Protein AF-A0A1S6XR25-F1 (afdb_monomer)

pLDDT: mean 90.06, std 11.5, range [40.41, 98.5]

Secondary structure (DSSP, 8-state):
-----------HHHHHHHHTT--HHHHHHHHHHHHHHHHHTS-B---HHHHHHHTTS-HHHHHHHHHHHHHTTSSEE-TTS-EE-HHHHHHHHHHHHHHHHHHHHHHHHHHHHHHHHH-

Mean predicted aligned error: 5.85 Å

Structure (mmCIF, N/CA/C/O backbone):
data_AF-A0A1S6XR25-F1
#
_entry.id   AF-A0A1S6XR25-F1
#
loop_
_atom_site.group_PDB
_atom_site.id
_atom_site.type_symbol
_atom_site.label_atom_id
_atom_site.label_alt_id
_atom_site.label_comp_id
_atom_site.label_asym_id
_atom_site.label_entity_id
_atom_site.label_seq_id
_atom_site.pdbx_PDB_ins_code
_atom_site.Cartn_x
_atom_site.Cartn_y
_atom_site.Cartn_z
_atom_site.occupancy
_atom_site.B_iso_or_equiv
_atom_site.auth_seq_id
_atom_site.auth_comp_id
_atom_site.auth_asym_id
_atom_site.auth_atom_id
_atom_site.pdbx_PDB_model_num
ATOM 1 N N . MET A 1 1 ? 24.854 0.649 -5.030 1.00 40.41 1 MET A N 1
ATOM 2 C CA . MET A 1 1 ? 23.405 0.442 -5.250 1.00 40.41 1 MET A CA 1
ATOM 3 C C . MET A 1 1 ? 22.888 1.649 -6.015 1.00 40.41 1 MET A C 1
ATOM 5 O O . MET A 1 1 ? 23.122 2.760 -5.558 1.00 40.41 1 MET A O 1
ATOM 9 N N . SER A 1 2 ? 22.329 1.473 -7.216 1.00 41.22 2 SER A N 1
ATOM 10 C CA . SER A 1 2 ? 21.870 2.601 -8.041 1.00 41.22 2 SER A CA 1
ATOM 11 C C . SER A 1 2 ? 20.763 3.357 -7.301 1.00 41.22 2 SER A C 1
ATOM 13 O O . SER A 1 2 ? 19.699 2.804 -7.061 1.00 41.22 2 SER A O 1
ATOM 15 N N . THR A 1 3 ? 21.016 4.612 -6.933 1.00 47.88 3 THR A N 1
ATOM 16 C CA . THR A 1 3 ? 20.097 5.551 -6.258 1.00 47.88 3 THR A CA 1
ATOM 17 C C . THR A 1 3 ? 18.991 6.072 -7.183 1.00 47.88 3 THR A C 1
ATOM 19 O O . THR A 1 3 ? 18.503 7.191 -7.030 1.00 47.88 3 THR A O 1
ATOM 22 N N . LYS A 1 4 ? 18.606 5.292 -8.195 1.00 57.53 4 LYS A N 1
ATOM 23 C CA . LYS A 1 4 ? 17.537 5.673 -9.109 1.00 57.53 4 LYS A CA 1
ATOM 24 C C . LYS A 1 4 ? 16.221 5.320 -8.438 1.00 57.53 4 LYS A C 1
ATOM 26 O O . LYS A 1 4 ? 15.892 4.145 -8.316 1.00 57.53 4 LYS A O 1
ATOM 31 N N . LEU A 1 5 ? 15.498 6.346 -7.989 1.00 59.31 5 LEU A N 1
ATOM 32 C CA . LEU A 1 5 ? 14.095 6.205 -7.611 1.00 59.31 5 LEU A CA 1
ATOM 33 C C . LEU A 1 5 ? 13.378 5.434 -8.731 1.00 59.31 5 LEU A C 1
ATOM 35 O O . LEU A 1 5 ? 13.564 5.796 -9.901 1.00 59.31 5 LEU A O 1
ATOM 39 N N . PRO A 1 6 ? 12.619 4.371 -8.413 1.00 62.56 6 PRO A N 1
ATOM 40 C CA . PRO A 1 6 ? 11.891 3.637 -9.433 1.00 62.56 6 PRO A CA 1
ATOM 41 C C . PRO A 1 6 ? 10.959 4.619 -10.145 1.00 62.56 6 PRO A C 1
ATOM 43 O O . PRO A 1 6 ? 10.193 5.348 -9.515 1.00 62.56 6 PRO A O 1
ATOM 46 N N . TRP A 1 7 ? 11.075 4.698 -11.470 1.00 67.88 7 TRP A N 1
ATOM 47 C CA . TRP A 1 7 ? 10.094 5.423 -12.264 1.00 67.88 7 TRP A CA 1
ATOM 48 C C . TRP A 1 7 ? 8.835 4.570 -12.287 1.00 67.88 7 TRP A C 1
ATOM 50 O O . TRP A 1 7 ? 8.868 3.457 -12.803 1.00 67.88 7 TRP A O 1
ATOM 60 N N . VAL A 1 8 ? 7.756 5.076 -11.699 1.00 69.25 8 VAL A N 1
ATOM 61 C CA . VAL A 1 8 ? 6.496 4.346 -11.582 1.00 69.25 8 VAL A CA 1
ATOM 62 C C . VAL A 1 8 ? 5.429 5.085 -12.379 1.00 69.25 8 VAL A C 1
ATOM 64 O O . VAL A 1 8 ? 5.257 6.296 -12.223 1.00 69.25 8 VAL A O 1
ATOM 67 N N . ARG A 1 9 ? 4.713 4.363 -13.246 1.00 72.94 9 ARG A N 1
ATOM 68 C CA . ARG A 1 9 ? 3.538 4.909 -13.933 1.00 72.94 9 ARG A CA 1
ATOM 69 C C . ARG A 1 9 ? 2.398 5.033 -12.928 1.00 72.94 9 ARG A C 1
ATOM 71 O O . ARG A 1 9 ? 2.122 4.099 -12.189 1.00 72.94 9 ARG A O 1
ATOM 78 N N . SER A 1 10 ? 1.753 6.192 -12.901 1.00 74.50 10 SER A N 1
ATOM 79 C CA . SER A 1 10 ? 0.563 6.434 -12.091 1.00 74.50 10 SER A CA 1
ATOM 80 C C . SER A 1 10 ? -0.499 7.020 -13.005 1.00 74.50 10 SER A C 1
ATOM 82 O O . SER A 1 10 ? -0.307 8.101 -13.568 1.00 74.50 10 SER A O 1
ATOM 84 N N . PHE A 1 11 ? -1.588 6.283 -13.194 1.00 82.88 11 PHE A N 1
ATOM 85 C CA . PHE A 1 11 ? -2.713 6.728 -14.001 1.00 82.88 11 PHE A CA 1
ATOM 86 C C . PHE A 1 11 ? -3.844 7.174 -13.069 1.00 82.88 11 PHE A C 1
ATOM 88 O O . PHE A 1 11 ? -4.300 6.389 -12.234 1.00 82.88 11 PHE A O 1
ATOM 95 N N . PRO A 1 12 ? -4.328 8.424 -13.186 1.00 84.81 12 PRO A N 1
ATOM 96 C CA . PRO A 1 12 ? -5.438 8.900 -12.363 1.00 84.81 12 PRO A CA 1
ATOM 97 C C . PRO A 1 12 ? -6.712 8.057 -12.510 1.00 84.81 12 PRO A C 1
ATOM 99 O O . PRO A 1 12 ? -7.459 7.917 -11.545 1.00 84.81 12 PRO A O 1
ATOM 102 N N . SER A 1 13 ? -6.942 7.477 -13.694 1.00 87.94 13 SER A N 1
ATOM 103 C CA . SER A 1 13 ? -8.051 6.554 -13.964 1.00 87.94 13 SER A CA 1
ATOM 104 C C . SER A 1 13 ? -8.033 5.339 -13.047 1.00 87.94 13 SER A C 1
ATOM 106 O O . SER A 1 13 ? -9.072 4.969 -12.510 1.00 87.94 13 SER A O 1
ATOM 108 N N . ASP A 1 14 ? -6.854 4.759 -12.840 1.00 88.06 14 ASP A N 1
ATOM 109 C CA . ASP A 1 14 ? -6.689 3.516 -12.091 1.00 88.06 14 ASP A CA 1
ATOM 110 C C . ASP A 1 14 ? -6.931 3.797 -10.613 1.00 88.06 14 ASP A C 1
ATOM 112 O O . ASP A 1 14 ? -7.732 3.128 -9.976 1.00 88.06 14 ASP A O 1
ATOM 116 N N . CYS A 1 15 ? -6.374 4.902 -10.104 1.00 86.19 15 CYS A N 1
ATOM 117 C CA . CYS A 1 15 ? -6.646 5.366 -8.747 1.00 86.19 15 CYS A CA 1
ATOM 118 C C . CYS A 1 15 ? -8.147 5.613 -8.509 1.00 86.19 15 CYS A C 1
ATOM 120 O O . CYS A 1 15 ? -8.684 5.203 -7.479 1.00 86.19 15 CYS A O 1
ATOM 122 N N . LEU A 1 16 ? -8.847 6.252 -9.453 1.00 91.38 16 LEU A N 1
ATOM 123 C CA . LEU A 1 16 ? -10.292 6.484 -9.350 1.00 91.38 16 LEU A CA 1
ATOM 124 C C . LEU A 1 16 ? -11.095 5.178 -9.377 1.00 91.38 16 LEU A C 1
ATOM 126 O O . LEU A 1 16 ? -12.028 5.026 -8.590 1.00 91.38 16 LEU A O 1
ATOM 130 N N . ALA A 1 17 ? -10.733 4.237 -10.249 1.00 92.75 17 ALA A N 1
ATOM 131 C CA . ALA A 1 17 ? -11.369 2.925 -10.313 1.00 92.75 17 ALA A CA 1
ATOM 132 C C . ALA A 1 17 ? -11.130 2.132 -9.018 1.00 92.75 17 ALA A C 1
ATOM 134 O O . A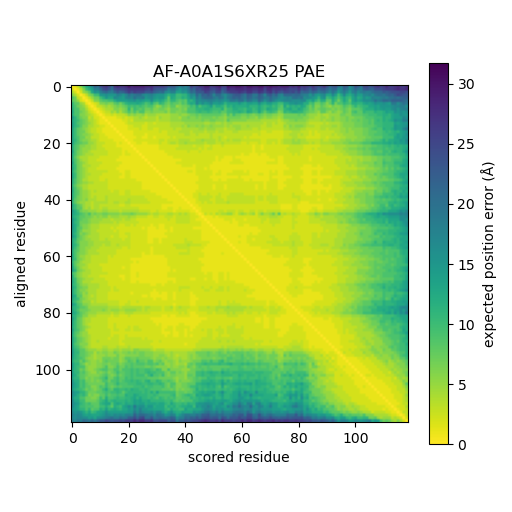LA A 1 17 ? -12.078 1.626 -8.416 1.00 92.75 17 ALA A O 1
ATOM 135 N N . ASP A 1 18 ? -9.887 2.111 -8.537 1.00 92.56 18 ASP A N 1
ATOM 136 C CA . ASP A 1 18 ? -9.467 1.374 -7.350 1.00 92.56 18 ASP A CA 1
ATOM 137 C C . ASP A 1 18 ? -10.090 1.903 -6.064 1.00 92.56 18 ASP A C 1
ATOM 139 O O . ASP A 1 18 ? -10.252 1.133 -5.117 1.00 92.56 18 ASP A O 1
ATOM 143 N N . THR A 1 19 ? -10.424 3.193 -6.017 1.00 95.38 19 THR A N 1
ATOM 144 C CA . THR A 1 19 ? -10.980 3.871 -4.836 1.00 95.38 19 THR A CA 1
ATOM 145 C C . THR A 1 19 ? -12.487 4.102 -4.916 1.00 95.38 19 THR A C 1
ATOM 147 O O . THR A 1 19 ? -13.087 4.623 -3.970 1.00 95.38 19 THR A O 1
ATOM 150 N N . SER A 1 20 ? -13.125 3.685 -6.011 1.00 94.88 20 SER A N 1
ATOM 151 C CA . SER A 1 20 ? -14.565 3.826 -6.205 1.00 94.88 20 SER A CA 1
ATOM 152 C C . SER A 1 20 ? -15.351 3.142 -5.080 1.00 94.88 20 SER A C 1
ATOM 154 O O . SER A 1 20 ? -15.083 2.002 -4.703 1.00 94.88 20 SER A O 1
ATOM 156 N N . GLY A 1 21 ? -16.315 3.860 -4.497 1.00 94.62 21 GLY A N 1
ATOM 157 C CA . GLY A 1 21 ? -17.145 3.369 -3.390 1.00 94.62 21 GLY A CA 1
ATOM 158 C C . GLY A 1 21 ? -16.472 3.356 -2.009 1.00 94.62 21 GLY A C 1
ATOM 159 O O . GLY A 1 21 ? -17.136 3.052 -1.014 1.00 94.62 21 GLY A O 1
ATOM 160 N N . MET A 1 22 ? -15.191 3.720 -1.901 1.00 97.31 22 MET A N 1
ATOM 161 C CA . MET A 1 22 ? -14.510 3.845 -0.611 1.00 97.31 22 MET A CA 1
ATOM 162 C C . MET A 1 22 ? -14.863 5.149 0.111 1.00 97.31 22 MET A C 1
ATOM 164 O O . MET A 1 22 ? -15.121 6.193 -0.485 1.00 97.31 22 MET A O 1
ATOM 168 N N . LYS A 1 23 ? -14.800 5.116 1.443 1.00 97.25 23 LYS A N 1
ATOM 169 C CA . LYS A 1 23 ? -14.873 6.319 2.284 1.00 97.25 23 LYS A CA 1
ATOM 170 C C . LYS A 1 23 ? -13.551 7.079 2.244 1.00 97.25 23 LYS A C 1
ATOM 172 O O . LYS A 1 23 ? -12.492 6.469 2.151 1.00 97.25 23 LYS A O 1
ATOM 177 N N . ALA A 1 24 ? -13.595 8.392 2.469 1.00 95.88 24 ALA A N 1
ATOM 178 C CA . ALA A 1 24 ? -12.412 9.259 2.427 1.00 95.88 24 ALA A CA 1
ATOM 179 C C . ALA A 1 24 ? -11.207 8.732 3.237 1.00 95.88 24 ALA A C 1
ATOM 181 O O . ALA A 1 24 ? -10.094 8.694 2.725 1.00 95.88 24 ALA A O 1
ATOM 182 N N . PHE A 1 25 ? -11.416 8.249 4.469 1.00 95.38 25 PHE A N 1
ATOM 183 C CA . PHE A 1 25 ? -10.320 7.712 5.291 1.00 95.38 25 PHE A CA 1
ATOM 184 C C . PHE A 1 25 ? -9.760 6.372 4.770 1.00 95.38 25 PHE A C 1
ATOM 186 O O . PHE A 1 25 ? -8.593 6.064 5.005 1.00 95.38 25 PHE A O 1
ATOM 193 N N . GLN A 1 26 ? -10.567 5.579 4.053 1.00 97.81 26 GLN A N 1
ATOM 194 C CA . GLN A 1 26 ? -10.117 4.348 3.392 1.00 97.81 26 GLN A CA 1
ATOM 195 C C . GLN A 1 26 ? -9.264 4.684 2.170 1.00 97.81 26 GLN A C 1
ATOM 197 O O . GLN A 1 26 ? -8.186 4.119 2.022 1.00 97.81 26 GLN A O 1
ATOM 202 N N . ILE A 1 27 ? -9.705 5.662 1.370 1.00 97.62 27 ILE A N 1
ATOM 203 C CA . ILE A 1 27 ? -8.951 6.195 0.228 1.00 97.62 27 ILE A CA 1
ATOM 204 C C . ILE A 1 27 ? -7.599 6.734 0.697 1.00 97.62 27 ILE A C 1
ATOM 206 O O . ILE A 1 27 ? -6.564 6.312 0.190 1.00 97.62 27 ILE A O 1
ATOM 210 N N . ALA A 1 28 ? -7.594 7.611 1.706 1.00 97.06 28 ALA A N 1
ATOM 211 C CA . ALA A 1 28 ? -6.366 8.187 2.249 1.00 97.06 28 ALA A CA 1
ATOM 212 C C . ALA A 1 28 ? -5.397 7.103 2.746 1.00 97.06 28 ALA A C 1
ATOM 214 O O . ALA A 1 28 ? -4.215 7.133 2.412 1.00 97.06 28 ALA A O 1
ATOM 215 N N . THR A 1 29 ? -5.906 6.108 3.479 1.00 98.00 29 THR A N 1
ATOM 216 C CA . THR A 1 29 ? -5.100 4.976 3.959 1.00 98.00 29 THR A CA 1
ATOM 217 C C . THR A 1 29 ? -4.511 4.174 2.799 1.00 98.00 29 THR A C 1
ATOM 219 O O . THR A 1 29 ? -3.305 3.946 2.768 1.00 98.00 29 THR A O 1
ATOM 222 N N . TYR A 1 30 ? -5.334 3.777 1.826 1.00 97.50 30 TYR A N 1
ATOM 223 C CA . TYR A 1 30 ? -4.902 2.993 0.669 1.00 97.50 30 TYR A CA 1
ATOM 224 C C . TYR A 1 30 ? -3.819 3.707 -0.137 1.00 97.50 30 TYR A C 1
ATOM 226 O O . TYR A 1 30 ? -2.758 3.141 -0.397 1.00 97.50 30 TYR A O 1
ATOM 234 N N . VAL A 1 31 ? -4.063 4.973 -0.473 1.00 95.06 31 VAL A N 1
ATOM 235 C CA . VAL A 1 31 ? -3.144 5.789 -1.262 1.00 95.06 31 VAL A CA 1
ATOM 236 C C . VAL A 1 31 ? -1.817 5.963 -0.522 1.00 95.06 31 VAL A C 1
ATOM 238 O O . VAL A 1 31 ? -0.767 5.721 -1.108 1.00 95.06 31 VAL A O 1
ATOM 241 N N . ILE A 1 32 ? -1.830 6.299 0.773 1.00 96.00 32 ILE A N 1
ATOM 242 C CA . ILE A 1 32 ? -0.600 6.442 1.571 1.00 96.00 32 ILE A CA 1
ATOM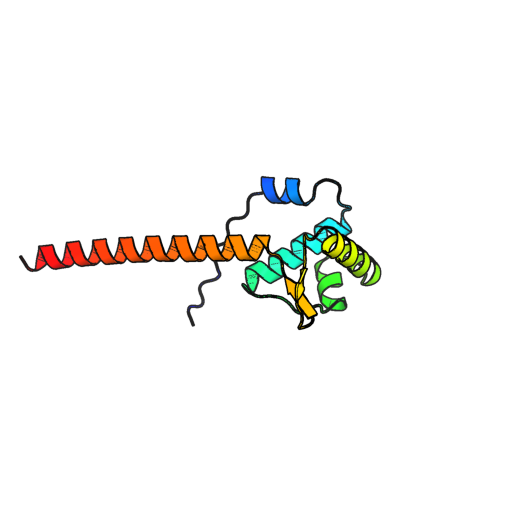 243 C C . ILE A 1 32 ? 0.207 5.143 1.619 1.00 96.00 32 ILE A C 1
ATOM 245 O O . ILE A 1 32 ? 1.417 5.179 1.392 1.00 96.00 32 ILE A O 1
ATOM 249 N N . LEU A 1 33 ? -0.441 3.998 1.858 1.00 97.25 33 LEU A N 1
ATOM 250 C CA . LEU A 1 33 ? 0.236 2.698 1.838 1.00 97.25 33 LEU A CA 1
ATOM 251 C C . LEU A 1 33 ? 0.900 2.446 0.478 1.00 97.25 33 LEU A C 1
ATOM 253 O O . LEU A 1 33 ? 2.082 2.104 0.431 1.00 97.25 33 LEU A O 1
ATOM 257 N N . GLN A 1 34 ? 0.183 2.707 -0.618 1.00 94.75 34 GLN A N 1
ATOM 258 C CA . GLN A 1 34 ? 0.730 2.580 -1.965 1.00 94.75 34 GLN A CA 1
ATOM 259 C C . GLN A 1 34 ? 1.944 3.488 -2.211 1.00 94.75 34 GLN A C 1
ATOM 261 O O . GLN A 1 34 ? 2.944 3.038 -2.769 1.00 94.75 34 GLN A O 1
ATOM 266 N N . TRP A 1 35 ? 1.902 4.752 -1.779 1.00 92.56 35 TRP A N 1
ATOM 267 C CA . TRP A 1 35 ? 3.040 5.669 -1.918 1.00 92.56 35 TRP A CA 1
ATOM 268 C C . TRP A 1 35 ? 4.274 5.180 -1.165 1.00 92.56 35 TRP A C 1
ATOM 270 O O . TRP A 1 35 ? 5.382 5.249 -1.699 1.00 92.56 35 TRP A O 1
ATOM 280 N N . HIS A 1 36 ? 4.097 4.669 0.055 1.00 93.88 36 HIS A N 1
ATOM 281 C CA . HIS A 1 36 ? 5.201 4.102 0.824 1.00 93.88 36 HIS A CA 1
ATOM 282 C C . HIS A 1 36 ? 5.816 2.892 0.114 1.00 93.88 36 HIS A C 1
ATOM 284 O O . HIS A 1 36 ? 7.034 2.853 -0.030 1.00 93.88 36 HIS A O 1
ATOM 290 N N . MET A 1 37 ? 4.984 1.977 -0.388 1.00 94.62 37 MET A N 1
ATOM 291 C CA . MET A 1 37 ? 5.405 0.779 -1.122 1.00 94.62 37 MET A CA 1
ATOM 292 C C . MET A 1 37 ? 6.120 1.105 -2.440 1.00 94.62 37 MET A C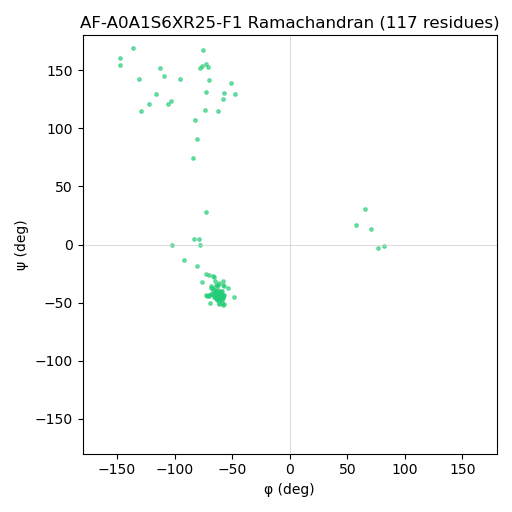 1
ATOM 294 O O . MET A 1 37 ? 7.162 0.527 -2.731 1.00 94.62 37 MET A O 1
ATOM 298 N N . ARG A 1 38 ? 5.620 2.071 -3.222 1.00 90.44 38 ARG A N 1
ATOM 299 C CA . ARG A 1 38 ? 6.283 2.536 -4.458 1.00 90.44 38 ARG A CA 1
ATOM 300 C C . ARG A 1 38 ? 7.620 3.205 -4.160 1.00 90.44 38 ARG A C 1
ATOM 302 O O . ARG A 1 38 ? 8.580 3.026 -4.902 1.00 90.44 38 ARG A O 1
ATOM 309 N N . ARG A 1 39 ? 7.687 3.988 -3.077 1.00 89.06 39 ARG A N 1
ATOM 310 C CA . ARG A 1 39 ? 8.907 4.690 -2.666 1.00 89.06 39 ARG A CA 1
ATOM 311 C C . ARG A 1 39 ? 9.994 3.727 -2.192 1.00 89.06 39 ARG A C 1
ATOM 313 O O . ARG A 1 39 ? 11.156 3.963 -2.511 1.00 89.06 39 ARG A O 1
ATOM 320 N N . SER A 1 40 ? 9.642 2.714 -1.399 1.00 89.81 40 SER A N 1
ATOM 321 C CA . SER A 1 40 ? 10.594 1.693 -0.940 1.00 89.81 40 SER A CA 1
ATOM 322 C C . SER A 1 40 ? 10.918 0.678 -2.032 1.00 89.81 40 SER A C 1
ATOM 324 O O . SER A 1 40 ? 12.032 0.171 -2.063 1.00 89.81 40 SER A O 1
ATOM 326 N N . GLY A 1 41 ? 9.959 0.383 -2.912 1.00 91.12 41 GLY A N 1
ATOM 327 C CA . GLY A 1 41 ? 10.017 -0.774 -3.803 1.00 91.12 41 GLY A CA 1
ATOM 328 C C . GLY A 1 41 ? 9.848 -2.106 -3.063 1.00 91.12 41 GLY A C 1
ATOM 329 O O . GLY A 1 41 ? 10.149 -3.150 -3.628 1.00 91.12 41 GLY A O 1
ATOM 330 N N . GLU A 1 42 ? 9.411 -2.073 -1.800 1.00 93.44 42 GLU A N 1
ATOM 331 C CA . GLU A 1 42 ? 9.433 -3.220 -0.885 1.00 93.44 42 GLU A CA 1
ATOM 332 C C . GLU A 1 42 ? 8.256 -3.201 0.108 1.00 93.44 42 GLU A C 1
ATOM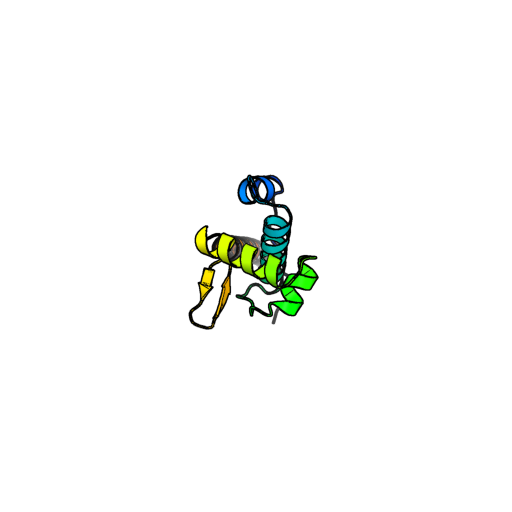 334 O O . GLU A 1 42 ? 7.783 -2.111 0.469 1.00 93.44 42 GLU A O 1
ATOM 339 N N . PRO A 1 43 ? 7.831 -4.373 0.627 1.00 97.25 43 PRO A N 1
ATOM 340 C CA . PRO A 1 43 ? 6.851 -4.480 1.706 1.00 97.25 43 PRO A CA 1
ATOM 341 C C . PRO A 1 43 ? 7.197 -3.614 2.917 1.00 97.25 43 PRO A C 1
ATOM 343 O O . PRO A 1 43 ? 8.352 -3.549 3.346 1.00 97.25 43 PRO A O 1
ATOM 346 N N . ILE A 1 44 ? 6.185 -2.976 3.505 1.00 97.19 44 ILE A N 1
ATOM 347 C CA . ILE A 1 44 ? 6.366 -1.977 4.567 1.00 97.19 44 ILE A CA 1
ATOM 348 C C . ILE A 1 44 ? 5.901 -2.490 5.929 1.00 97.19 44 ILE A C 1
ATOM 350 O O . ILE A 1 44 ? 4.905 -3.204 6.041 1.00 97.19 44 ILE A O 1
ATOM 354 N N . PHE A 1 45 ? 6.587 -2.090 6.998 1.00 95.88 45 PHE A N 1
ATOM 355 C CA . PHE A 1 45 ? 6.144 -2.395 8.359 1.00 95.88 45 PHE A CA 1
ATOM 356 C C . PHE A 1 45 ? 4.885 -1.608 8.736 1.00 95.88 45 PHE A C 1
ATOM 358 O O . PHE A 1 45 ? 4.746 -0.423 8.426 1.00 95.88 45 PHE A O 1
ATOM 365 N N . CYS A 1 46 ? 3.978 -2.263 9.462 1.00 92.25 46 CYS A N 1
ATOM 366 C CA . CYS A 1 46 ? 2.733 -1.662 9.931 1.00 92.25 46 CYS A CA 1
ATOM 367 C C . CYS A 1 46 ? 2.935 -0.876 11.243 1.00 92.25 46 CYS A C 1
ATOM 369 O O . CYS A 1 46 ? 2.497 -1.310 12.308 1.00 92.25 46 CYS A O 1
ATOM 371 N N . ASP A 1 47 ? 3.559 0.303 11.173 1.00 94.62 47 ASP A N 1
ATOM 372 C CA . ASP A 1 47 ? 3.540 1.279 12.275 1.00 94.62 47 ASP A CA 1
ATOM 373 C C . ASP A 1 47 ? 2.222 2.065 12.231 1.00 94.62 47 ASP A C 1
ATOM 375 O O . ASP A 1 47 ? 2.094 3.077 11.540 1.00 94.62 47 ASP A O 1
ATOM 379 N N . GLN A 1 48 ? 1.212 1.558 12.941 1.00 95.00 48 GLN A N 1
ATOM 380 C CA . GLN A 1 48 ? -0.154 2.090 12.903 1.00 95.00 48 GLN A CA 1
ATOM 381 C C . GLN A 1 48 ? -0.222 3.574 13.276 1.00 95.00 48 GLN A C 1
ATOM 383 O O . GLN A 1 48 ? -1.027 4.303 12.706 1.00 95.00 48 GLN A O 1
ATOM 388 N N . SER A 1 49 ? 0.615 4.033 14.211 1.00 96.81 49 SER A N 1
ATOM 389 C CA . SER A 1 49 ? 0.611 5.428 14.659 1.00 96.81 49 SER A CA 1
ATOM 390 C C . SER A 1 49 ? 1.120 6.356 13.558 1.00 96.81 49 SER A C 1
ATOM 392 O O . SER A 1 49 ? 0.439 7.313 13.181 1.00 96.81 49 SER A O 1
ATOM 394 N N . LYS A 1 50 ? 2.280 6.028 12.971 1.00 96.44 50 LYS A N 1
ATOM 395 C CA . LYS A 1 50 ? 2.856 6.824 11.878 1.00 96.44 50 LYS A CA 1
ATOM 396 C C . LYS A 1 50 ? 1.982 6.793 10.632 1.00 96.44 50 LYS A C 1
ATOM 398 O O . LYS A 1 50 ? 1.721 7.840 10.050 1.00 96.44 50 LYS A O 1
ATOM 403 N N . LEU A 1 51 ? 1.499 5.614 10.245 1.00 96.75 51 LEU A N 1
ATOM 404 C CA . LEU A 1 51 ? 0.686 5.459 9.041 1.00 96.75 51 LEU A CA 1
ATOM 405 C C . LEU A 1 51 ? -0.684 6.135 9.183 1.00 96.75 51 LEU A C 1
ATOM 407 O O . LEU A 1 51 ? -1.138 6.771 8.234 1.00 96.75 51 LEU A O 1
ATOM 411 N N . ALA A 1 52 ? -1.312 6.081 10.363 1.00 97.44 52 ALA A N 1
ATOM 412 C CA . ALA A 1 52 ? -2.547 6.820 10.626 1.00 97.44 52 ALA A CA 1
ATOM 413 C C . ALA A 1 52 ? -2.333 8.337 10.524 1.00 97.44 52 ALA A C 1
ATOM 415 O O . ALA A 1 52 ? -3.132 9.023 9.885 1.00 97.44 52 ALA A O 1
ATOM 416 N N . HIS A 1 53 ? -1.230 8.844 11.089 1.00 97.44 53 HIS A N 1
ATOM 417 C CA . HIS A 1 53 ? -0.855 10.252 10.977 1.00 97.44 53 HIS A CA 1
ATOM 418 C C . HIS A 1 53 ? -0.631 10.667 9.515 1.00 97.44 53 HIS A C 1
ATOM 420 O O . HIS A 1 53 ? -1.201 11.662 9.074 1.00 97.44 53 HIS A O 1
ATOM 426 N N . SER A 1 54 ? 0.119 9.878 8.738 1.00 96.25 54 SER A N 1
ATOM 427 C CA . SER A 1 54 ? 0.331 10.123 7.304 1.00 96.25 54 SER A CA 1
ATOM 428 C C . SER A 1 54 ? -0.966 10.071 6.491 1.00 96.25 54 SER A C 1
ATOM 430 O O . SER A 1 54 ? -1.130 10.852 5.560 1.00 96.25 54 SER A O 1
ATOM 432 N N . ALA A 1 55 ? -1.907 9.199 6.864 1.00 96.06 55 ALA A N 1
ATOM 433 C CA . ALA A 1 55 ? -3.247 9.129 6.277 1.00 96.06 55 ALA A CA 1
ATOM 434 C C . ALA A 1 55 ? -4.211 10.213 6.794 1.00 96.06 55 ALA A C 1
ATOM 436 O O . ALA A 1 55 ? -5.367 10.248 6.370 1.00 96.06 55 ALA A O 1
ATOM 437 N N . GLY A 1 56 ? -3.772 11.085 7.708 1.00 96.94 56 GLY A N 1
ATOM 438 C CA . GLY A 1 56 ? -4.585 12.170 8.256 1.00 96.94 56 GLY A CA 1
ATOM 439 C C . GLY A 1 56 ? -5.781 11.684 9.078 1.00 96.94 56 GLY A C 1
ATOM 440 O O . GLY A 1 56 ? -6.825 12.335 9.091 1.00 96.94 56 GLY A O 1
ATOM 441 N N . CYS A 1 57 ? -5.673 10.528 9.738 1.00 96.94 57 CYS A N 1
ATOM 442 C CA . CYS A 1 57 ? -6.772 9.940 10.501 1.00 96.94 57 CYS A CA 1
ATOM 443 C C . CYS A 1 57 ? -6.320 9.395 11.865 1.00 96.94 57 CYS A C 1
ATOM 445 O O . CYS A 1 57 ? -5.134 9.314 12.178 1.00 96.94 57 CYS A O 1
ATOM 447 N N . SER A 1 58 ? -7.281 9.039 12.720 1.00 98.06 58 SER A N 1
ATOM 448 C CA . SER A 1 58 ? -6.974 8.386 13.995 1.00 98.06 58 SER A CA 1
ATOM 449 C C . SER A 1 58 ? -6.527 6.940 13.776 1.00 98.06 58 SER A C 1
ATOM 451 O O . SER A 1 58 ? -6.964 6.291 12.827 1.00 98.06 58 SER A O 1
ATOM 453 N N . VAL A 1 59 ? -5.749 6.381 14.707 1.00 98.12 59 VAL A N 1
ATOM 454 C CA . VAL A 1 59 ? -5.332 4.963 14.667 1.00 98.12 59 VAL A CA 1
ATOM 455 C C . VAL A 1 59 ? -6.533 4.016 14.547 1.00 98.12 59 VAL A C 1
ATOM 457 O O . VAL A 1 59 ? -6.493 3.039 13.806 1.00 98.12 59 VAL A O 1
ATOM 460 N N . LYS A 1 60 ? -7.652 4.335 15.210 1.00 98.25 60 LYS A N 1
ATOM 461 C CA . LYS A 1 60 ? -8.894 3.554 15.107 1.00 98.25 60 LYS A CA 1
ATOM 462 C C . LYS A 1 60 ? -9.491 3.590 13.695 1.00 98.25 60 LYS A C 1
ATOM 464 O O . LYS A 1 60 ? -9.949 2.560 13.203 1.00 98.25 60 LYS A O 1
ATOM 469 N N . ALA A 1 61 ? -9.511 4.760 13.054 1.00 98.06 61 ALA A N 1
ATOM 470 C CA . ALA A 1 61 ? -9.992 4.898 11.680 1.00 98.06 61 ALA A CA 1
ATOM 471 C C . ALA A 1 61 ? -9.052 4.195 10.691 1.00 98.06 61 ALA A C 1
ATOM 473 O O . ALA A 1 61 ? -9.531 3.466 9.825 1.00 98.06 61 ALA A O 1
ATOM 474 N N . PHE A 1 62 ? -7.739 4.341 10.879 1.00 98.38 62 PHE A N 1
ATOM 475 C CA . PHE A 1 62 ? -6.718 3.641 10.105 1.00 98.38 62 PHE A CA 1
ATOM 476 C C . PHE A 1 62 ? -6.885 2.123 10.188 1.00 98.38 62 PHE A C 1
ATOM 478 O O . PHE A 1 62 ? -6.986 1.476 9.154 1.00 98.38 62 PHE A O 1
ATOM 485 N N . ASN A 1 63 ? -7.004 1.550 11.390 1.00 98.12 63 ASN A N 1
ATOM 486 C CA . ASN A 1 63 ? -7.178 0.103 11.551 1.00 98.12 63 ASN A CA 1
ATOM 487 C C . ASN A 1 63 ? -8.448 -0.392 10.845 1.00 98.12 63 ASN A C 1
ATOM 489 O O . ASN A 1 63 ? -8.400 -1.370 10.110 1.00 98.12 63 ASN A O 1
ATOM 493 N N . LYS A 1 64 ? -9.561 0.348 10.949 1.00 98.44 64 LYS A N 1
ATOM 494 C CA . LYS A 1 64 ? -10.795 0.019 10.220 1.00 98.44 64 LYS A CA 1
ATOM 495 C C . LYS A 1 64 ? -10.627 0.090 8.696 1.00 98.44 64 LYS A C 1
ATOM 497 O O . LYS A 1 64 ? -11.267 -0.674 7.974 1.00 98.44 64 LYS A O 1
ATOM 502 N N . ALA A 1 65 ? -9.826 1.030 8.196 1.00 98.50 65 ALA A N 1
ATOM 503 C CA . ALA A 1 65 ? -9.493 1.100 6.777 1.00 98.50 65 ALA A CA 1
ATOM 504 C C . ALA A 1 65 ? -8.588 -0.059 6.362 1.00 98.50 65 ALA A C 1
ATOM 506 O O . ALA A 1 65 ? -8.857 -0.687 5.345 1.00 98.50 65 ALA A O 1
ATOM 507 N N . LEU A 1 66 ? -7.570 -0.380 7.156 1.00 98.25 66 LEU A N 1
ATOM 508 C CA . LEU A 1 66 ? -6.664 -1.488 6.889 1.00 98.25 66 LEU A CA 1
ATOM 509 C C . LEU A 1 66 ? -7.414 -2.824 6.850 1.00 98.25 66 LEU A C 1
ATOM 511 O O . LEU A 1 66 ? -7.239 -3.572 5.897 1.00 98.25 66 LEU A O 1
ATOM 515 N N . ASP A 1 67 ? -8.310 -3.084 7.803 1.00 98.31 67 ASP A N 1
ATOM 516 C CA . ASP A 1 67 ? -9.154 -4.287 7.808 1.00 98.31 67 ASP A CA 1
ATOM 517 C C . ASP A 1 67 ? -10.012 -4.385 6.540 1.00 98.31 67 ASP A C 1
ATOM 519 O O . ASP A 1 67 ? -10.165 -5.458 5.958 1.00 98.31 67 ASP A O 1
ATOM 523 N N . PHE A 1 68 ? -10.557 -3.253 6.081 1.00 98.38 68 PHE A N 1
ATOM 524 C CA . PHE A 1 68 ? -11.297 -3.188 4.823 1.00 98.38 68 PHE A CA 1
ATOM 525 C C . PHE A 1 68 ? -10.406 -3.533 3.623 1.00 98.38 68 PHE A C 1
ATOM 527 O O . PHE A 1 68 ? -10.807 -4.349 2.801 1.00 98.38 68 PHE A O 1
ATOM 534 N N . LEU A 1 69 ? -9.209 -2.948 3.537 1.00 98.12 69 LEU A N 1
ATOM 535 C CA . LEU A 1 69 ? -8.282 -3.157 2.419 1.00 98.12 69 LEU A CA 1
ATOM 536 C C . LEU A 1 69 ? -7.718 -4.580 2.379 1.00 98.12 69 LEU A C 1
ATOM 538 O O . LEU A 1 69 ? -7.541 -5.123 1.293 1.00 98.12 69 LEU A O 1
ATOM 542 N N . LEU A 1 70 ? -7.468 -5.181 3.546 1.00 97.88 70 LEU A N 1
ATOM 543 C CA . LEU A 1 70 ? -7.063 -6.582 3.669 1.00 97.88 70 LEU A CA 1
ATOM 544 C C . LEU A 1 70 ? -8.188 -7.517 3.213 1.00 97.88 70 LEU A C 1
ATOM 546 O O . LEU A 1 70 ? -7.952 -8.445 2.445 1.00 97.88 70 LEU A O 1
ATOM 550 N N . ARG A 1 71 ? -9.427 -7.254 3.650 1.00 97.62 71 ARG A N 1
ATOM 551 C CA . ARG A 1 71 ? -10.599 -8.043 3.247 1.00 97.62 71 ARG A CA 1
ATOM 552 C C . ARG A 1 71 ? -10.859 -7.967 1.743 1.00 97.62 71 ARG A C 1
ATOM 554 O O . ARG A 1 71 ? -11.231 -8.970 1.149 1.00 97.62 71 ARG 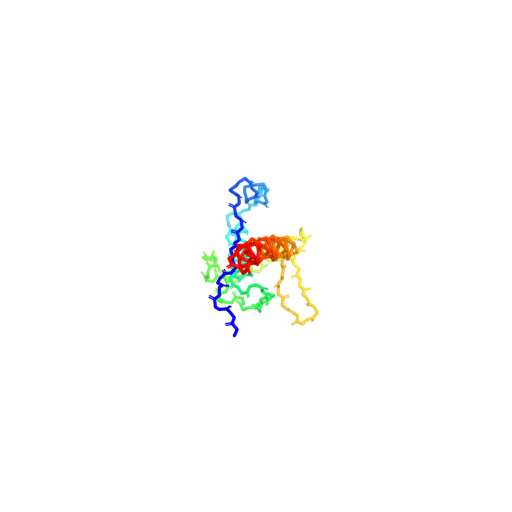A O 1
ATOM 561 N N . ASP A 1 72 ? -10.677 -6.790 1.154 1.00 96.06 72 ASP A N 1
ATOM 562 C CA . ASP A 1 72 ? -10.864 -6.540 -0.280 1.00 96.06 72 ASP A CA 1
ATOM 563 C C . ASP A 1 72 ? -9.632 -6.922 -1.120 1.00 96.06 72 ASP A C 1
ATOM 565 O O . ASP A 1 72 ? -9.587 -6.654 -2.315 1.00 96.06 72 ASP A O 1
ATOM 569 N N . GLN A 1 73 ? -8.606 -7.514 -0.491 1.00 96.50 73 GLN A N 1
ATOM 570 C CA . GLN A 1 73 ? -7.350 -7.956 -1.113 1.00 96.50 73 GLN A CA 1
ATOM 571 C C . GLN A 1 73 ? -6.564 -6.853 -1.844 1.00 96.50 73 GLN A C 1
ATOM 573 O O . GLN A 1 73 ? -5.635 -7.132 -2.598 1.00 96.50 73 GLN A O 1
ATOM 578 N N . LYS A 1 74 ? -6.875 -5.582 -1.573 1.00 96.19 74 LYS A N 1
ATOM 579 C CA . LYS A 1 74 ? -6.136 -4.420 -2.093 1.00 96.19 74 LYS A CA 1
ATOM 580 C C . LYS A 1 74 ? -4.779 -4.247 -1.424 1.00 96.19 74 LYS A C 1
ATOM 582 O O . LYS A 1 74 ? -3.879 -3.634 -1.990 1.00 96.19 74 LYS A O 1
ATOM 587 N N . ILE A 1 75 ? -4.657 -4.757 -0.203 1.00 98.06 75 ILE A N 1
ATOM 588 C CA . ILE A 1 75 ? -3.412 -4.885 0.545 1.00 98.06 75 ILE A CA 1
ATOM 589 C C . ILE A 1 75 ? -3.364 -6.315 1.072 1.00 98.06 75 ILE A C 1
ATOM 591 O O . ILE A 1 75 ? -4.383 -6.853 1.498 1.00 98.06 75 ILE A O 1
ATOM 595 N N . VAL A 1 76 ? -2.184 -6.920 1.082 1.00 98.12 76 VAL A N 1
ATOM 596 C CA . VAL A 1 76 ? -1.922 -8.211 1.719 1.00 98.12 76 VAL A CA 1
ATOM 597 C C . VAL A 1 76 ? -0.992 -8.020 2.909 1.00 98.12 76 VAL A C 1
ATOM 599 O O . VAL A 1 76 ? -0.188 -7.085 2.951 1.00 98.12 76 VAL A O 1
ATOM 602 N N . ARG A 1 77 ? -1.109 -8.912 3.892 1.00 97.69 77 ARG A N 1
ATOM 603 C CA . ARG A 1 77 ? -0.161 -9.016 4.999 1.00 97.69 77 ARG A CA 1
ATOM 604 C C . ARG A 1 77 ? 0.693 -10.257 4.776 1.00 97.69 77 ARG A C 1
ATOM 606 O O . ARG A 1 77 ? 0.151 -11.351 4.668 1.00 97.69 77 ARG A O 1
ATOM 613 N N . LEU A 1 78 ? 2.002 -10.062 4.688 1.00 97.00 78 LEU A N 1
ATOM 614 C CA . LEU A 1 78 ? 2.975 -11.138 4.524 1.00 97.00 78 LEU A CA 1
ATOM 615 C C 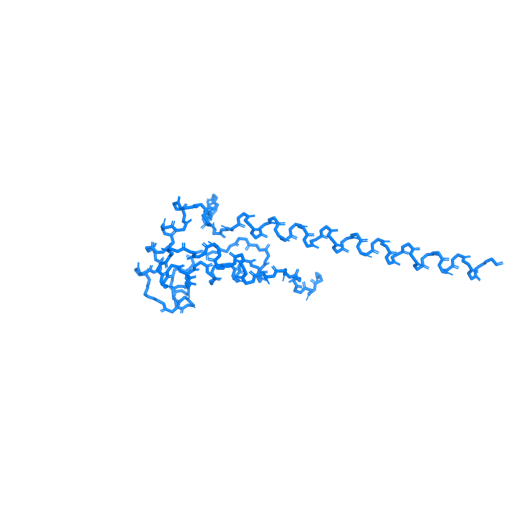. LEU A 1 78 ? 3.176 -11.895 5.843 1.00 97.00 78 LEU A C 1
ATOM 617 O O . LEU A 1 78 ? 2.774 -11.423 6.909 1.00 97.00 78 LEU A O 1
ATOM 621 N N . GLU A 1 79 ? 3.830 -13.055 5.773 1.00 95.25 79 GLU A N 1
ATOM 622 C CA . GLU A 1 79 ? 4.109 -13.907 6.941 1.00 95.25 79 GLU A CA 1
ATOM 623 C C . GLU A 1 79 ? 4.913 -13.178 8.027 1.00 95.25 79 GLU A C 1
ATOM 625 O O . GLU A 1 79 ? 4.664 -13.356 9.217 1.00 95.25 79 GLU A O 1
ATOM 630 N N . ASP A 1 80 ? 5.822 -12.289 7.625 1.00 94.19 80 ASP A N 1
ATOM 631 C CA . ASP A 1 80 ? 6.614 -11.447 8.529 1.00 94.19 80 ASP A CA 1
ATOM 632 C C . ASP A 1 80 ? 5.849 -10.221 9.072 1.00 94.19 80 ASP A C 1
ATOM 634 O O . ASP A 1 80 ? 6.410 -9.368 9.764 1.00 94.19 80 A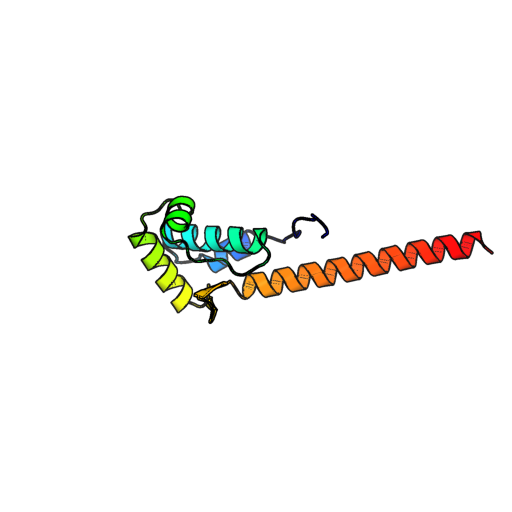SP A O 1
ATOM 638 N N . GLY A 1 81 ? 4.557 -10.116 8.757 1.00 93.94 81 GLY A N 1
ATOM 639 C CA . GLY A 1 81 ? 3.664 -9.065 9.221 1.00 93.94 81 GLY A CA 1
ATOM 640 C C . GLY A 1 81 ? 3.738 -7.754 8.437 1.00 93.94 81 GLY A C 1
ATOM 641 O O . GLY A 1 81 ? 2.965 -6.839 8.756 1.00 93.94 81 GLY A O 1
ATOM 642 N N . ARG A 1 82 ? 4.608 -7.638 7.424 1.00 97.19 82 ARG A N 1
ATOM 643 C CA . ARG A 1 82 ? 4.665 -6.462 6.543 1.00 97.19 82 ARG A CA 1
ATOM 644 C C . ARG A 1 82 ? 3.451 -6.393 5.620 1.00 97.19 82 ARG A C 1
ATOM 646 O O . ARG A 1 82 ? 2.831 -7.400 5.288 1.00 97.19 82 ARG A O 1
ATOM 653 N N . LEU A 1 83 ? 3.100 -5.176 5.224 1.00 98.31 83 LEU A N 1
ATOM 654 C CA . LEU A 1 83 ? 2.014 -4.884 4.297 1.00 98.31 83 LEU A CA 1
ATOM 655 C C . LEU A 1 83 ? 2.562 -4.750 2.881 1.00 98.31 83 LEU A C 1
ATOM 657 O O . LEU A 1 83 ? 3.624 -4.153 2.682 1.00 98.31 83 LEU A O 1
ATOM 661 N N . TRP A 1 84 ? 1.808 -5.245 1.905 1.00 98.00 84 TRP A N 1
ATOM 662 C CA . TRP A 1 84 ? 2.180 -5.166 0.498 1.00 98.00 84 TRP A CA 1
ATOM 663 C C . TRP A 1 84 ? 0.975 -5.045 -0.436 1.00 98.00 84 TRP A C 1
ATOM 665 O O . TRP A 1 84 ? -0.147 -5.359 -0.046 1.00 98.00 8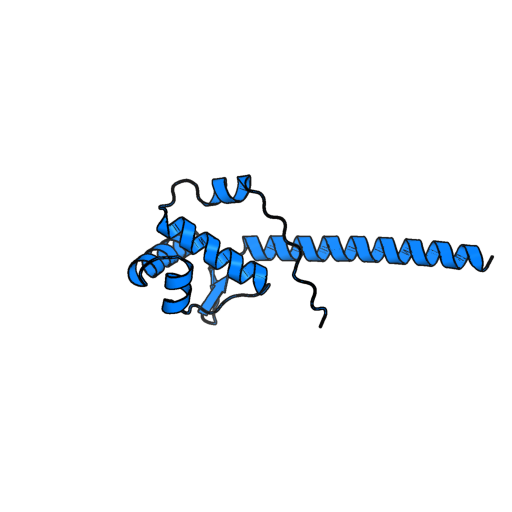4 TRP A O 1
ATOM 675 N N . SER A 1 85 ? 1.204 -4.575 -1.660 1.00 96.88 85 SER A N 1
ATOM 676 C CA . SER A 1 85 ? 0.210 -4.532 -2.733 1.00 96.88 85 SER A CA 1
ATOM 677 C C . SER A 1 85 ? 0.741 -5.323 -3.920 1.00 96.88 85 SER A C 1
ATOM 679 O O . SER A 1 85 ? 1.782 -4.977 -4.477 1.00 96.88 85 SER A O 1
ATOM 681 N N . LEU A 1 86 ? 0.003 -6.357 -4.325 1.00 95.06 86 LEU A N 1
ATOM 682 C CA . LEU A 1 86 ? 0.356 -7.181 -5.485 1.00 95.06 86 LEU A CA 1
ATOM 683 C C . LEU A 1 86 ? 0.305 -6.376 -6.791 1.00 95.06 86 LEU A C 1
ATOM 685 O O . LEU A 1 86 ? 1.117 -6.594 -7.681 1.00 95.06 86 LEU A O 1
ATOM 689 N N . GLN A 1 87 ? -0.589 -5.388 -6.868 1.00 92.38 87 GLN A N 1
ATOM 690 C CA . GLN A 1 87 ? -0.653 -4.449 -7.989 1.00 92.38 87 GLN A CA 1
ATOM 691 C C . GLN A 1 87 ? 0.656 -3.657 -8.120 1.00 92.38 87 GLN A C 1
ATOM 693 O O . GLN A 1 87 ? 1.202 -3.530 -9.209 1.00 92.38 87 GLN A O 1
ATOM 698 N N . ILE A 1 88 ? 1.211 -3.172 -7.002 1.00 92.06 88 ILE A N 1
ATOM 699 C CA . ILE A 1 88 ? 2.498 -2.458 -7.017 1.00 92.06 88 ILE A CA 1
ATOM 700 C C . ILE A 1 88 ? 3.643 -3.395 -7.397 1.00 92.06 88 ILE A C 1
ATOM 702 O O . ILE A 1 88 ? 4.563 -2.978 -8.095 1.00 92.06 88 ILE A O 1
ATOM 706 N N . GLU A 1 89 ? 3.609 -4.647 -6.948 1.00 92.94 89 GLU A N 1
ATOM 707 C CA . GLU A 1 89 ? 4.614 -5.641 -7.326 1.00 92.94 89 GLU A CA 1
ATOM 708 C C . GLU A 1 89 ? 4.676 -5.848 -8.840 1.00 92.94 89 GLU A C 1
ATOM 710 O O . GLU A 1 89 ? 5.759 -5.792 -9.428 1.00 92.94 89 GLU A O 1
ATOM 715 N N . GLU A 1 90 ? 3.514 -6.027 -9.469 1.00 90.69 90 GLU A N 1
ATOM 716 C CA . GLU A 1 90 ? 3.392 -6.193 -10.915 1.00 90.69 90 GLU A CA 1
ATOM 717 C C . GLU A 1 90 ? 3.891 -4.951 -11.662 1.00 90.69 90 GLU A C 1
ATOM 719 O O . GLU A 1 90 ? 4.740 -5.052 -12.548 1.00 90.69 90 GLU A O 1
ATOM 724 N N . GLU A 1 91 ? 3.474 -3.761 -11.232 1.00 89.31 91 GLU A N 1
ATOM 725 C CA . GLU A 1 91 ? 3.935 -2.508 -11.829 1.00 89.31 91 GLU A CA 1
ATOM 726 C C . GLU A 1 91 ? 5.456 -2.308 -11.713 1.00 89.31 91 GLU A C 1
ATOM 728 O O . GLU A 1 91 ? 6.103 -1.850 -12.661 1.00 89.31 91 GLU A O 1
ATOM 733 N N . LEU A 1 92 ? 6.053 -2.627 -10.558 1.00 87.88 92 LEU A N 1
ATOM 734 C CA . LEU A 1 92 ? 7.500 -2.520 -10.353 1.00 87.88 92 LEU A CA 1
ATOM 735 C C . LEU A 1 92 ? 8.260 -3.519 -11.230 1.00 87.88 92 LEU A C 1
ATOM 737 O O . LEU A 1 92 ? 9.300 -3.166 -11.801 1.00 87.88 92 LEU A O 1
ATOM 741 N N . LYS A 1 93 ? 7.728 -4.736 -11.387 1.00 87.12 93 LYS A N 1
ATOM 742 C CA . LYS A 1 93 ? 8.280 -5.747 -12.290 1.00 87.12 93 LYS A CA 1
ATOM 743 C C . LYS A 1 93 ? 8.249 -5.255 -13.736 1.00 87.12 93 LYS A C 1
ATOM 745 O O . LYS A 1 93 ? 9.306 -5.210 -14.369 1.00 87.12 93 LYS A O 1
ATOM 750 N N . ASP A 1 94 ? 7.106 -4.776 -14.215 1.00 86.44 94 ASP A N 1
ATOM 751 C CA . ASP A 1 94 ? 6.948 -4.220 -15.563 1.00 86.44 94 ASP A CA 1
ATOM 752 C C . ASP A 1 94 ? 7.902 -3.050 -15.831 1.00 86.44 94 ASP A C 1
ATOM 754 O O . ASP A 1 94 ? 8.552 -2.979 -16.884 1.00 86.44 94 ASP A O 1
ATOM 758 N N . CYS A 1 95 ? 8.046 -2.137 -14.864 1.00 82.56 95 CYS A N 1
ATOM 759 C CA . CYS A 1 95 ? 8.993 -1.029 -14.972 1.00 82.56 95 CYS A CA 1
ATOM 760 C C . CYS A 1 95 ? 10.435 -1.535 -15.101 1.00 82.56 95 CYS A C 1
ATOM 762 O O . CYS A 1 95 ? 11.191 -1.040 -15.945 1.00 82.56 95 CYS A O 1
ATOM 764 N N . SER A 1 96 ? 10.818 -2.535 -14.303 1.00 81.69 96 SER A N 1
ATOM 765 C CA . SER A 1 96 ? 12.163 -3.115 -14.343 1.00 81.69 96 SER A CA 1
ATOM 766 C C . SER A 1 96 ? 12.460 -3.796 -15.686 1.00 81.69 96 SER A C 1
ATOM 768 O O . SER A 1 96 ? 13.507 -3.553 -16.293 1.00 81.69 96 SER A O 1
ATOM 770 N N . GLU A 1 97 ? 11.508 -4.567 -16.216 1.00 84.81 97 GLU A N 1
ATOM 771 C CA . GLU A 1 97 ? 11.639 -5.251 -17.501 1.00 84.81 97 GLU A CA 1
ATOM 772 C C . GLU A 1 97 ? 11.747 -4.257 -18.661 1.00 84.81 97 GLU A C 1
ATOM 774 O O . GLU A 1 97 ? 12.569 -4.424 -19.568 1.00 84.81 97 GLU A O 1
ATOM 779 N N . HIS A 1 98 ? 10.943 -3.191 -18.632 1.00 83.44 98 HIS A N 1
ATOM 780 C CA . HIS A 1 98 ? 10.995 -2.137 -19.637 1.00 83.44 98 HIS A CA 1
ATOM 781 C C . HIS A 1 98 ? 12.345 -1.400 -19.622 1.00 83.44 98 HIS A C 1
ATOM 783 O O . HIS A 1 98 ? 12.933 -1.166 -20.682 1.00 83.44 98 HIS A O 1
ATOM 789 N N . LEU A 1 99 ? 12.876 -1.077 -18.438 1.00 82.62 99 LEU A N 1
ATOM 790 C CA . LEU A 1 99 ? 14.190 -0.440 -18.298 1.00 82.62 99 LEU A CA 1
ATOM 791 C C . LEU A 1 99 ? 15.328 -1.336 -18.804 1.00 82.62 99 LEU A C 1
ATOM 793 O O . LEU A 1 99 ? 16.221 -0.843 -19.498 1.00 82.62 99 LEU A O 1
ATOM 797 N N . ASN A 1 100 ? 15.271 -2.642 -18.535 1.00 83.06 100 ASN A N 1
ATOM 798 C CA . ASN A 1 100 ? 16.246 -3.604 -19.052 1.00 83.06 100 ASN A CA 1
ATOM 799 C C . ASN A 1 100 ? 16.234 -3.642 -20.587 1.00 83.06 100 ASN A C 1
ATOM 801 O O . ASN A 1 100 ? 17.283 -3.488 -21.216 1.00 83.06 100 ASN A O 1
ATOM 805 N N . LYS A 1 101 ? 15.048 -3.717 -21.207 1.00 86.00 101 LYS A N 1
ATOM 806 C CA . LYS A 1 101 ? 14.895 -3.685 -22.674 1.00 86.00 101 LYS A CA 1
ATOM 807 C C . LYS A 1 101 ? 15.449 -2.394 -23.291 1.00 86.00 101 LYS A C 1
ATOM 809 O O . LYS A 1 101 ? 16.079 -2.436 -24.350 1.00 86.00 101 LYS A O 1
ATOM 814 N N . LEU A 1 102 ? 15.233 -1.241 -22.652 1.00 84.88 102 LEU A N 1
ATOM 815 C CA . LEU A 1 102 ? 15.798 0.035 -23.109 1.00 84.88 102 LEU A CA 1
ATOM 816 C C . LEU A 1 102 ? 17.327 0.060 -22.999 1.00 84.88 102 LEU A C 1
ATOM 818 O O . LEU A 1 102 ? 17.999 0.490 -23.939 1.00 84.88 102 LEU A O 1
ATOM 822 N N . SER A 1 103 ? 17.872 -0.434 -21.886 1.00 84.25 103 SER A N 1
ATOM 823 C CA . SER A 1 103 ? 19.317 -0.535 -21.660 1.00 84.25 103 SER A CA 1
ATOM 824 C C . SER A 1 103 ? 19.994 -1.428 -22.706 1.00 84.25 103 SER A C 1
ATOM 826 O O . SER A 1 103 ? 20.982 -1.029 -23.327 1.00 84.25 103 SER A O 1
ATOM 828 N N . GLU A 1 104 ? 19.418 -2.598 -22.996 1.00 90.56 104 GLU A N 1
ATOM 829 C CA . GLU A 1 104 ? 19.921 -3.508 -24.029 1.00 90.56 104 GLU A CA 1
ATOM 830 C C . GLU A 1 104 ? 19.939 -2.866 -25.419 1.00 90.56 104 GLU A C 1
ATOM 832 O O . GLU A 1 104 ? 20.918 -3.000 -26.158 1.00 90.56 104 GLU A O 1
ATOM 837 N N . ARG A 1 105 ? 18.870 -2.147 -25.785 1.00 91.81 105 ARG A N 1
ATOM 838 C CA . ARG A 1 105 ? 18.794 -1.422 -27.063 1.00 91.81 105 ARG A CA 1
ATOM 839 C C . ARG A 1 105 ? 19.869 -0.341 -27.154 1.00 91.81 105 ARG A C 1
ATOM 841 O O . ARG A 1 105 ? 20.526 -0.235 -28.189 1.00 91.81 105 ARG A O 1
ATOM 848 N N . ALA A 1 106 ? 20.078 0.422 -26.081 1.00 90.06 106 ALA A N 1
ATOM 849 C CA . ALA A 1 106 ? 21.111 1.452 -26.025 1.00 90.06 106 ALA A CA 1
ATOM 850 C C . ALA A 1 106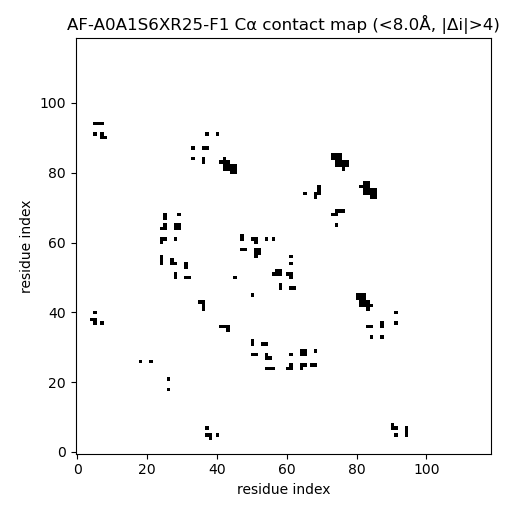 ? 22.522 0.854 -26.155 1.00 90.06 106 ALA A C 1
ATOM 852 O O . ALA A 1 106 ? 23.327 1.345 -26.946 1.00 90.06 106 ALA A O 1
ATOM 853 N N . SER A 1 107 ? 22.795 -0.248 -25.450 1.00 91.00 107 SER A N 1
ATOM 854 C CA . SER A 1 107 ? 24.067 -0.975 -25.530 1.00 91.00 107 SER A CA 1
ATOM 855 C C . SER A 1 107 ? 24.337 -1.513 -26.941 1.00 91.00 107 SER A C 1
ATOM 857 O O . SER A 1 107 ? 25.404 -1.270 -27.509 1.00 91.00 107 SER A O 1
ATOM 859 N N . LYS A 1 108 ? 23.341 -2.156 -27.572 1.00 93.38 108 LYS A N 1
ATOM 860 C CA . LYS A 1 108 ? 23.439 -2.637 -28.962 1.00 93.38 108 LYS A CA 1
ATOM 861 C C . LYS A 1 108 ? 23.705 -1.496 -29.947 1.00 93.38 108 LYS A C 1
ATOM 863 O O . LYS A 1 108 ? 24.560 -1.633 -30.819 1.00 93.38 108 LYS A O 1
ATOM 868 N N . ALA A 1 109 ? 23.017 -0.364 -29.795 1.00 92.94 109 ALA A N 1
ATOM 869 C CA . ALA A 1 109 ? 23.222 0.808 -30.642 1.00 92.94 109 ALA A CA 1
ATOM 870 C C . ALA A 1 109 ? 24.626 1.415 -30.471 1.00 92.94 109 ALA A C 1
ATOM 872 O O . ALA A 1 109 ? 25.254 1.788 -31.462 1.00 92.94 109 ALA A O 1
ATOM 873 N N . ALA A 1 110 ? 25.138 1.485 -29.239 1.00 92.31 110 ALA A N 1
ATOM 874 C CA . ALA A 1 110 ? 26.494 1.951 -28.962 1.00 92.31 110 ALA A CA 1
ATOM 875 C C . ALA A 1 110 ? 27.551 1.022 -29.580 1.00 92.31 110 ALA A C 1
ATOM 877 O O . ALA A 1 110 ? 28.450 1.499 -30.271 1.00 92.31 110 ALA A O 1
ATOM 878 N N . LYS A 1 111 ? 27.397 -0.300 -29.415 1.00 92.62 111 LYS A N 1
ATOM 879 C CA . LYS A 1 111 ? 28.295 -1.299 -30.013 1.00 92.62 111 LYS A CA 1
ATOM 880 C C . LYS A 1 111 ? 28.315 -1.209 -31.542 1.00 92.62 111 LYS A C 1
ATOM 882 O O . LYS A 1 111 ? 29.384 -1.116 -32.130 1.00 92.62 111 LYS A O 1
ATOM 887 N N . ALA A 1 112 ? 27.147 -1.114 -32.180 1.00 93.38 112 ALA A N 1
ATOM 888 C CA . ALA A 1 112 ? 27.052 -0.969 -33.633 1.00 93.38 112 ALA A CA 1
ATOM 889 C C . ALA A 1 112 ? 27.728 0.312 -34.164 1.00 93.38 112 ALA A C 1
ATOM 891 O O . ALA A 1 112 ? 28.262 0.313 -35.271 1.00 93.38 112 ALA A O 1
ATOM 892 N N . ARG A 1 113 ? 27.712 1.413 -33.395 1.00 90.81 113 ARG A N 1
ATOM 893 C CA . ARG A 1 113 ? 28.444 2.645 -33.745 1.00 90.81 113 ARG A CA 1
ATOM 894 C C . ARG A 1 113 ? 29.955 2.462 -33.630 1.00 90.81 113 ARG A C 1
ATOM 896 O O . ARG A 1 113 ? 30.679 2.909 -34.511 1.00 90.81 113 ARG A O 1
ATOM 903 N N . TRP A 1 114 ? 30.408 1.806 -32.565 1.00 90.56 114 TRP A N 1
ATOM 904 C CA . TRP A 1 114 ? 31.823 1.531 -32.327 1.00 90.56 114 TRP A CA 1
ATOM 905 C C . TRP A 1 114 ? 32.419 0.605 -33.395 1.00 90.56 114 TRP A C 1
ATOM 907 O O . TRP A 1 114 ? 33.492 0.882 -33.924 1.00 90.56 114 TRP A O 1
ATOM 917 N N . ASP A 1 115 ? 31.702 -0.458 -33.764 1.00 91.25 115 ASP A N 1
ATOM 918 C CA . ASP A 1 115 ? 32.154 -1.416 -34.780 1.00 91.25 115 ASP A CA 1
ATOM 919 C C . ASP A 1 115 ? 32.278 -0.758 -36.168 1.00 91.25 115 ASP A C 1
ATOM 921 O O . ASP A 1 115 ? 33.225 -1.040 -36.897 1.00 91.25 115 ASP A O 1
ATOM 925 N N . LYS A 1 116 ? 31.397 0.200 -36.503 1.00 88.56 116 LYS A N 1
ATOM 926 C CA . LYS A 1 116 ? 31.501 1.008 -37.734 1.00 88.56 116 LYS A CA 1
ATOM 927 C C . LYS A 1 116 ? 32.703 1.954 -37.768 1.00 88.56 116 LYS A C 1
ATOM 929 O O . LYS A 1 116 ? 33.128 2.306 -38.854 1.00 88.56 116 LYS A O 1
ATOM 934 N N . GLN A 1 117 ? 33.212 2.402 -36.619 1.00 81.62 117 GLN A N 1
ATOM 935 C CA . GLN A 1 117 ? 34.402 3.265 -36.553 1.00 81.62 117 GLN A CA 1
ATOM 936 C C . GLN A 1 117 ? 35.719 2.490 -36.674 1.00 81.62 117 GLN A C 1
ATOM 938 O O . GLN A 1 117 ? 36.757 3.098 -36.912 1.00 81.62 117 GLN A O 1
ATOM 943 N N . LYS A 1 118 ? 35.694 1.171 -36.450 1.00 74.06 118 LYS A N 1
ATOM 944 C CA . LYS A 1 118 ? 36.868 0.293 -36.559 1.00 74.06 118 LYS A CA 1
ATOM 945 C C . LYS A 1 118 ? 37.045 -0.333 -37.947 1.00 74.06 118 LYS A C 1
ATOM 947 O O . LYS A 1 118 ? 38.100 -0.915 -38.189 1.00 74.06 118 LYS A O 1
ATOM 952 N N . SER A 1 119 ? 36.018 -0.261 -38.793 1.00 57.16 119 SER A N 1
ATOM 953 C CA . SER A 1 119 ? 36.038 -0.654 -40.208 1.00 57.16 119 SER A CA 1
ATOM 954 C C . SER A 1 119 ? 36.390 0.532 -41.091 1.00 57.16 119 SER A C 1
ATOM 956 O O . SER A 1 119 ? 36.831 0.244 -42.223 1.00 57.16 119 SER A O 1
#

InterPro domains:
  IPR010781 Protein of unknown function DUF1376 [PF07120] (6-92)

Radius of gyration: 19.44 Å; Cα contacts (8 Å, |Δi|>4): 102; chains: 1; bounding box: 54×26×55 Å

Organism: Bartonella schoenbuchensis (strain DSM 13525 / NCTC 13165 / R1) (NCBI:txid687861)

Sequence (119 aa):
MSTKLPWVRSFPSDCLADTSGMKAFQIATYVILQWHMRRSGEPIFCDQSKLAHSAGCSVKAFNKALDFLLRDQKIVRLEDGRLWSLQIEEELKDCSEHLNKLSERASKAAKARWDKQKS

Solvent-accessible surface area (backbone atoms only — not comparable to full-atom values): 6865 Å² total; per-residue (Å²): 130,84,87,66,74,75,77,73,92,79,57,71,66,54,56,51,63,76,43,60,92,54,54,72,64,36,40,35,40,53,52,48,53,49,52,53,32,61,73,68,72,43,71,38,77,78,52,54,66,62,52,9,54,74,29,73,44,51,52,70,56,36,50,57,27,48,55,50,33,46,74,70,64,65,29,47,71,46,97,88,58,26,39,38,39,70,69,58,53,51,52,53,49,53,41,51,54,52,52,50,57,52,50,52,52,52,50,53,53,50,51,58,53,54,56,61,74,77,107

Foldseek 3Di:
DPPDQQDFDDDVVVLCVVCPPHDLLLSLLLVLLLVVCSRVVDFAACPLCVSCVSSVHDSVSNVVSVVVCCVVLQWDQDPVRTIDGVVSNVRSVVSVVVVVVVVVVVVVVVVVVVVVVVD

Nearest PDB structures (foldseek):
  3qpt-assembly1_A-2  TM=4.898E-01  e=3.177E-02  Salmonella enterica subsp. enterica serovar Typhimurium
  7phf-assembly2_C  TM=5.503E-01  e=7.944E-02  Streptomyces peucetius
  7pga-assembly2_D  TM=4.896E-01  e=6.614E-02  Streptomyces peucetius
  7phf-assembly2_D  TM=5.350E-01  e=1.218E-01  Streptomyces peucetius
  1lnw-assembly3_F  TM=4.936E-01  e=1.463E-01  Pseudomonas aeruginosa